Protein AF-A0A7S2XND7-F1 (afdb_monomer_lite)

Sequence (140 aa):
TRIFYTVNRCHSGHITLRQIRRSDLLHAFQQVDEEEDINKVTRYFSYEHFYVLYCRFWELDHDRDYRITRDDLLKYGDLSLSHMIVDRIFDAAPRPFTQGSNPQNQNAMNTTDDSSTAGGDAAAINREYLSYEDFIFFML

Foldseek 3Di:
DLCCLQQVPVLQLDRDPVSVVVDCVVVLVVVCVVDPQQLVSPRPGRVVVVVVLVVQQCQLCVVPPQWHFLVSVCPPPNNPDDSVRSQCLQFPPRHSDDPDPPPPPDPDDDDDDDDDDDDPPPHRNRHRTDGSVSSVSVVD

Organism: NCBI:txid420275

pLDDT: mean 80.26, std 21.88, range [27.84, 96.12]

Radius of gyration: 19.4 Å; chains: 1; bounding box: 49×26×56 Å

Secondary structure (DSSP, 8-state):
-HHHHHH-TT--S---HHHHHTSSHHHHHHHHHH-S-GGG-TTTT-HHHHHHHHHHHHHH-SS-SS-B-HHHHHTTTTTTS-HHHHHHHHHH---S--------S----------------------S-B-HHHHHHHH-

Structure (mmCIF, N/CA/C/O backbone):
data_AF-A0A7S2XND7-F1
#
_entry.id   AF-A0A7S2XND7-F1
#
loop_
_atom_site.group_PDB
_atom_site.id
_atom_site.type_symbol
_atom_site.label_atom_id
_atom_site.label_alt_id
_atom_site.label_comp_id
_atom_site.label_asym_id
_atom_site.label_entity_id
_atom_site.label_seq_id
_atom_site.pdbx_PDB_ins_code
_atom_site.Cartn_x
_atom_site.Cartn_y
_atom_site.Cartn_z
_atom_site.occupancy
_atom_site.B_iso_or_equiv
_atom_site.auth_seq_id
_atom_site.auth_comp_id
_atom_site.auth_asym_id
_atom_site.auth_atom_id
_atom_site.pdbx_PDB_model_num
ATOM 1 N N . THR A 1 1 ? -3.882 3.296 1.767 1.00 80.06 1 THR A N 1
ATOM 2 C CA . THR A 1 1 ? -3.532 2.014 1.109 1.00 80.06 1 THR A CA 1
ATOM 3 C C . THR A 1 1 ? -3.613 0.805 2.045 1.00 80.06 1 THR A C 1
ATOM 5 O O . THR A 1 1 ? -4.464 -0.036 1.789 1.00 80.06 1 THR A O 1
ATOM 8 N N . ARG A 1 2 ? -2.867 0.720 3.166 1.00 91.88 2 ARG A N 1
ATOM 9 C CA . ARG A 1 2 ? -2.895 -0.440 4.107 1.00 91.88 2 ARG A CA 1
ATOM 10 C C . ARG A 1 2 ? -4.288 -0.828 4.627 1.00 91.88 2 ARG A C 1
ATOM 12 O O . ARG A 1 2 ? -4.613 -2.004 4.721 1.00 91.88 2 ARG A O 1
ATOM 19 N N . ILE A 1 3 ? -5.140 0.158 4.912 1.00 93.69 3 ILE A N 1
ATOM 20 C CA . ILE A 1 3 ? -6.530 -0.093 5.329 1.00 93.69 3 ILE A CA 1
ATOM 21 C C . ILE A 1 3 ? -7.307 -0.839 4.236 1.00 93.69 3 ILE A C 1
ATOM 23 O O . ILE A 1 3 ? -8.012 -1.798 4.530 1.00 93.69 3 ILE A O 1
ATOM 27 N N . PHE A 1 4 ? -7.171 -0.435 2.970 1.00 91.69 4 PHE A N 1
ATOM 28 C CA . PHE A 1 4 ? -7.851 -1.107 1.861 1.00 91.69 4 PHE A CA 1
ATOM 29 C C . PHE A 1 4 ? -7.320 -2.521 1.652 1.00 91.69 4 PHE A C 1
ATOM 31 O O . PHE A 1 4 ? -8.125 -3.420 1.430 1.00 91.69 4 PHE A O 1
ATOM 38 N N . TYR A 1 5 ? -6.010 -2.722 1.803 1.00 89.94 5 TYR A N 1
ATOM 39 C CA . TYR A 1 5 ? -5.393 -4.042 1.721 1.00 89.94 5 TYR A CA 1
ATOM 40 C C . TYR A 1 5 ? -6.029 -5.029 2.716 1.00 89.94 5 TYR A C 1
ATOM 42 O O . TYR A 1 5 ? -6.498 -6.098 2.333 1.00 89.94 5 TYR A O 1
ATOM 5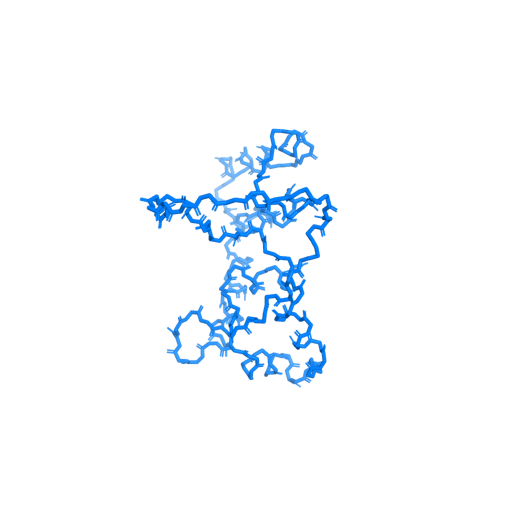0 N N . THR A 1 6 ? -6.151 -4.637 3.987 1.00 91.44 6 THR A N 1
ATOM 51 C CA . THR A 1 6 ? -6.696 -5.523 5.027 1.00 91.44 6 THR A CA 1
ATOM 52 C C . THR A 1 6 ? -8.226 -5.608 5.005 1.00 91.44 6 THR A C 1
ATOM 54 O O . THR A 1 6 ? -8.806 -6.681 5.188 1.00 91.44 6 THR A O 1
ATOM 57 N N . VAL A 1 7 ? -8.915 -4.479 4.808 1.00 92.50 7 VAL A N 1
ATOM 58 C CA . VAL A 1 7 ? -10.372 -4.369 5.012 1.00 92.50 7 VAL A CA 1
ATOM 59 C C . VAL A 1 7 ? -11.157 -4.648 3.726 1.00 92.50 7 VAL A C 1
ATOM 61 O O . VAL A 1 7 ? -12.198 -5.311 3.768 1.00 92.50 7 VAL A O 1
ATOM 64 N N . ASN A 1 8 ? -10.678 -4.193 2.564 1.00 89.81 8 ASN A N 1
ATOM 65 C CA . ASN A 1 8 ? -11.366 -4.364 1.283 1.00 89.81 8 ASN A CA 1
ATOM 66 C C . ASN A 1 8 ? -10.966 -5.673 0.582 1.00 89.81 8 ASN A C 1
ATOM 68 O O . ASN A 1 8 ? -10.479 -5.679 -0.540 1.00 89.81 8 ASN A O 1
ATOM 72 N N . ARG A 1 9 ? -11.250 -6.816 1.216 1.00 82.50 9 ARG A N 1
ATOM 73 C CA . ARG A 1 9 ? -10.866 -8.150 0.701 1.00 82.50 9 ARG A CA 1
ATOM 74 C C . ARG A 1 9 ? -11.435 -8.515 -0.676 1.00 82.50 9 ARG A C 1
ATOM 76 O O . ARG A 1 9 ? -10.953 -9.448 -1.308 1.00 82.50 9 ARG A O 1
ATOM 83 N N . CYS A 1 10 ? -12.489 -7.832 -1.121 1.00 82.31 10 CYS A N 1
ATOM 84 C CA . CYS A 1 10 ? -13.073 -8.039 -2.447 1.00 82.31 10 CYS A CA 1
ATOM 85 C C . CYS A 1 10 ? -12.430 -7.170 -3.535 1.00 82.31 10 CYS A C 1
ATOM 87 O O . CYS A 1 10 ? -12.888 -7.243 -4.668 1.00 82.31 10 CYS A O 1
ATOM 89 N N . HIS A 1 11 ? -11.419 -6.356 -3.201 1.00 80.38 11 HIS A N 1
ATOM 90 C CA . HIS A 1 11 ? -10.701 -5.479 -4.135 1.00 80.38 11 HIS A CA 1
ATOM 91 C C . HIS A 1 11 ? -11.640 -4.628 -5.004 1.00 80.38 11 HIS A C 1
ATOM 93 O O . HIS A 1 11 ? -11.361 -4.350 -6.163 1.00 80.38 11 HIS A O 1
ATOM 99 N N . SER A 1 12 ? -12.786 -4.235 -4.440 1.00 82.50 12 SER A N 1
ATOM 100 C CA . SER A 1 12 ? -13.815 -3.455 -5.131 1.00 82.50 12 SER A CA 1
ATOM 101 C C . SER A 1 12 ? -13.501 -1.964 -5.159 1.00 82.50 12 SER A C 1
ATOM 103 O O . SER A 1 12 ? -14.230 -1.202 -5.781 1.00 82.50 12 SER A O 1
ATOM 105 N N . GLY A 1 13 ? -12.507 -1.533 -4.382 1.00 84.75 13 GLY A N 1
ATOM 106 C CA . GLY A 1 13 ? -12.177 -0.126 -4.201 1.00 84.75 13 GLY A CA 1
ATOM 107 C C . GLY A 1 13 ? -13.149 0.687 -3.367 1.00 84.75 13 GLY A C 1
ATOM 108 O O . GLY A 1 13 ? -12.946 1.875 -3.128 1.00 84.75 13 GLY A O 1
ATOM 109 N N . HIS A 1 14 ? -14.167 0.026 -2.828 1.00 88.06 14 HIS A N 1
ATOM 110 C CA . HIS A 1 14 ? -15.137 0.629 -1.932 1.00 88.06 14 HIS A CA 1
ATOM 111 C C . HIS A 1 14 ? -15.268 -0.223 -0.677 1.00 88.06 14 HIS A C 1
ATOM 113 O O . HIS A 1 14 ? -15.691 -1.380 -0.734 1.00 88.06 14 HIS A O 1
ATOM 119 N N . ILE A 1 15 ? -14.916 0.354 0.472 1.00 91.00 15 ILE A N 1
ATOM 120 C CA . ILE A 1 15 ? -15.108 -0.294 1.767 1.00 91.00 15 ILE A CA 1
ATOM 121 C C . ILE A 1 15 ? -16.579 -0.165 2.168 1.00 91.00 15 ILE A C 1
ATOM 123 O O . ILE A 1 15 ? -17.096 0.926 2.395 1.00 91.00 15 ILE A O 1
ATOM 127 N N . THR A 1 16 ? -17.257 -1.303 2.275 1.00 92.88 16 THR A N 1
ATOM 128 C CA . THR A 1 16 ? -18.656 -1.368 2.714 1.00 92.88 16 THR A CA 1
ATOM 129 C C . THR A 1 16 ? -18.763 -1.389 4.238 1.00 92.88 16 THR A C 1
ATOM 131 O O . THR A 1 16 ? -17.871 -1.877 4.934 1.00 92.88 16 THR A O 1
ATOM 134 N N . LEU A 1 17 ? -19.915 -0.975 4.780 1.00 94.06 17 LEU A N 1
ATOM 135 C CA . LEU A 1 17 ? -20.188 -1.055 6.223 1.00 94.06 17 LEU A CA 1
ATOM 136 C C . LEU A 1 17 ? -19.994 -2.476 6.778 1.00 94.06 17 LEU A C 1
ATOM 138 O O . LEU A 1 17 ? -19.497 -2.657 7.887 1.00 94.06 17 LEU A O 1
ATOM 142 N N . ARG A 1 18 ? -20.355 -3.506 5.999 1.00 93.81 18 ARG A N 1
ATOM 143 C CA . ARG A 1 18 ? -20.153 -4.908 6.390 1.00 93.81 18 ARG A CA 1
ATOM 144 C C . ARG A 1 18 ? -18.670 -5.242 6.563 1.00 93.81 18 ARG A C 1
ATOM 146 O O . ARG A 1 18 ? -18.345 -5.999 7.469 1.00 93.81 18 ARG A O 1
ATOM 153 N N . GLN A 1 19 ? -17.793 -4.708 5.714 1.00 94.12 19 GLN A N 1
ATOM 154 C CA . GLN A 1 19 ? -16.348 -4.921 5.826 1.00 94.12 19 GLN A CA 1
ATOM 155 C C . GLN A 1 19 ? -15.773 -4.207 7.049 1.00 94.12 19 GLN A C 1
ATOM 157 O O . GLN A 1 19 ? -15.030 -4.833 7.794 1.00 94.12 19 GLN A O 1
ATOM 162 N N . ILE A 1 20 ? -16.195 -2.965 7.316 1.00 94.81 20 ILE A N 1
ATOM 163 C CA . ILE A 1 20 ? -15.788 -2.218 8.521 1.00 94.81 20 ILE A CA 1
ATOM 164 C C . ILE A 1 20 ? -16.196 -2.971 9.789 1.00 94.81 20 ILE A C 1
ATOM 166 O O . ILE A 1 20 ? -15.386 -3.173 10.683 1.00 94.81 20 ILE A O 1
ATOM 170 N N . ARG A 1 21 ? -17.445 -3.446 9.862 1.00 94.50 21 ARG A N 1
ATOM 171 C CA . ARG A 1 21 ? -17.952 -4.174 11.039 1.00 94.50 21 ARG A CA 1
ATOM 172 C C . ARG A 1 21 ? -17.258 -5.515 11.288 1.00 94.50 21 ARG A C 1
ATOM 174 O O . ARG A 1 21 ? -17.395 -6.059 12.376 1.00 94.50 21 ARG A O 1
ATOM 181 N N . ARG A 1 22 ? -16.595 -6.083 10.278 1.00 93.06 22 ARG A N 1
ATOM 182 C CA . ARG A 1 22 ? -15.873 -7.362 10.374 1.00 93.06 22 ARG A CA 1
ATOM 183 C C . ARG A 1 22 ? -14.360 -7.179 10.488 1.00 93.06 22 ARG A C 1
ATOM 185 O O . ARG A 1 22 ? -13.664 -8.186 10.581 1.00 93.06 22 ARG A O 1
ATOM 192 N N . SER A 1 23 ? -13.864 -5.945 10.453 1.00 94.62 23 SER A N 1
ATOM 193 C CA . SER A 1 23 ? -12.453 -5.629 10.636 1.00 94.62 23 SER A CA 1
ATOM 194 C C . SER A 1 23 ? -12.200 -5.005 12.005 1.00 94.62 23 SER A C 1
ATOM 196 O O . SER A 1 23 ? -13.114 -4.667 12.754 1.00 94.62 23 SER A O 1
ATOM 198 N N . ASP A 1 24 ? -10.927 -4.847 12.324 1.00 94.56 24 ASP A N 1
ATOM 199 C CA . ASP A 1 24 ? -10.420 -4.171 13.513 1.00 94.56 24 ASP A CA 1
ATOM 200 C C . ASP A 1 24 ? -10.185 -2.665 13.282 1.00 94.56 24 ASP A C 1
ATOM 202 O O . ASP A 1 24 ? -9.534 -2.012 14.095 1.00 94.56 24 ASP A O 1
ATOM 206 N N . LEU A 1 25 ? -10.715 -2.096 12.190 1.00 95.06 25 LEU A N 1
ATOM 207 C CA . LEU A 1 25 ? -10.446 -0.711 11.791 1.00 95.06 25 LEU A CA 1
ATOM 208 C C . LEU A 1 25 ? -10.889 0.302 12.855 1.00 95.06 25 LEU A C 1
ATOM 210 O O . LEU A 1 25 ? -10.128 1.203 13.189 1.00 95.06 25 LEU A O 1
ATOM 214 N N . LEU A 1 26 ? -12.088 0.132 13.423 1.00 94.88 26 LEU A N 1
ATOM 215 C CA . LEU A 1 26 ? -12.595 1.036 14.464 1.00 94.88 26 LEU A CA 1
ATOM 216 C C . LEU A 1 26 ? -11.774 0.946 15.755 1.00 94.88 26 LEU A C 1
ATOM 218 O O . LEU A 1 26 ? -11.491 1.966 16.371 1.00 94.88 26 LEU A O 1
ATOM 222 N N . HIS A 1 27 ? -11.340 -0.260 16.129 1.00 94.75 27 HIS A N 1
ATOM 223 C CA . HIS A 1 27 ? -10.446 -0.444 17.272 1.00 94.75 27 HIS A CA 1
ATOM 224 C C . HIS A 1 27 ? -9.087 0.213 17.018 1.00 94.75 27 HIS A C 1
ATOM 226 O O . HIS A 1 27 ? -8.493 0.785 17.923 1.00 94.75 27 HIS A O 1
ATOM 232 N N . ALA A 1 28 ? -8.566 0.120 15.793 1.00 95.00 28 ALA A N 1
ATOM 233 C CA . ALA A 1 28 ? -7.310 0.764 15.450 1.00 95.00 28 ALA A CA 1
ATOM 234 C C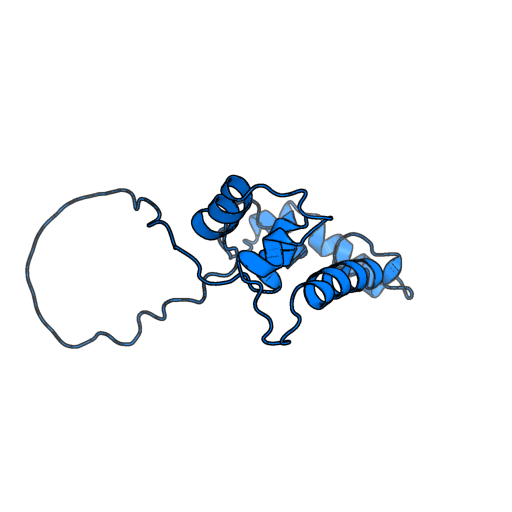 . ALA A 1 28 ? -7.413 2.296 15.480 1.00 95.00 28 ALA A C 1
ATOM 236 O O . ALA A 1 28 ? -6.438 2.927 15.863 1.00 95.00 28 ALA A O 1
ATOM 237 N N . PHE A 1 29 ? -8.564 2.884 15.122 1.00 95.31 29 PHE A N 1
ATOM 238 C CA . PHE A 1 29 ? -8.802 4.321 15.315 1.00 95.31 29 PHE A CA 1
ATOM 239 C C . PHE A 1 29 ? -8.794 4.696 16.794 1.00 95.31 29 PHE A C 1
ATOM 241 O O . PHE A 1 29 ? -8.044 5.579 17.178 1.00 95.31 29 PHE A O 1
ATOM 248 N N . GLN A 1 30 ? -9.537 3.973 17.634 1.00 95.44 30 GLN A N 1
ATOM 249 C CA . GLN A 1 30 ? -9.544 4.257 19.069 1.00 95.44 30 GLN A CA 1
ATOM 250 C C . GLN A 1 30 ? -8.137 4.159 19.681 1.00 95.44 30 GLN A C 1
ATOM 252 O O . GLN A 1 30 ? -7.723 5.027 20.437 1.00 95.44 30 GLN A O 1
ATOM 257 N N . GLN A 1 31 ? -7.375 3.131 19.307 1.00 95.38 31 GLN A N 1
ATOM 258 C CA . GLN A 1 31 ? -6.006 2.964 19.787 1.00 95.38 31 GLN A CA 1
ATOM 259 C C . GLN A 1 31 ? -5.084 4.111 19.341 1.00 95.38 31 GLN A C 1
ATOM 261 O O . GLN A 1 31 ? -4.183 4.482 20.084 1.00 95.38 31 GLN A O 1
ATOM 266 N N . VAL A 1 32 ? -5.288 4.658 18.137 1.00 95.31 32 VAL A N 1
ATOM 267 C CA . VAL A 1 32 ? -4.490 5.785 17.630 1.00 95.31 32 VAL A CA 1
ATOM 268 C C . VAL A 1 32 ? -4.786 7.087 18.367 1.00 95.31 32 VAL A C 1
ATOM 270 O O . VAL A 1 32 ? -3.892 7.913 18.496 1.00 95.31 32 VAL A O 1
ATOM 273 N N . ASP A 1 33 ? -6.019 7.255 18.843 1.00 95.38 33 ASP A N 1
ATOM 274 C CA . ASP A 1 33 ? -6.417 8.431 19.616 1.00 95.38 33 ASP A CA 1
ATOM 275 C C . ASP A 1 33 ? -5.863 8.383 21.052 1.00 95.38 33 ASP A C 1
ATOM 277 O O . ASP A 1 33 ? -5.629 9.427 21.659 1.00 95.38 33 ASP A O 1
ATOM 281 N N . GLU A 1 34 ? -5.665 7.182 21.606 1.00 95.75 34 GLU A N 1
ATOM 282 C CA . GLU A 1 34 ? -5.182 6.974 22.979 1.00 95.75 34 GLU A CA 1
ATOM 283 C C . GLU A 1 34 ? -3.646 6.932 23.092 1.00 95.75 34 GLU A C 1
ATOM 285 O O . GLU A 1 34 ? -3.094 7.339 24.114 1.00 95.75 34 GLU A O 1
ATOM 290 N N . GLU A 1 35 ? -2.942 6.419 22.081 1.00 95.56 35 GLU A N 1
ATOM 291 C CA . GLU A 1 35 ? -1.492 6.210 22.136 1.00 95.56 35 GLU A CA 1
ATOM 292 C C . GLU A 1 35 ? -0.709 7.417 21.592 1.00 95.56 35 GLU A C 1
ATOM 294 O O . GLU A 1 35 ? -0.833 7.782 20.426 1.00 95.56 35 GLU A O 1
ATOM 299 N N . GLU A 1 36 ? 0.174 7.993 22.415 1.00 94.56 36 GLU A N 1
ATOM 300 C CA . GLU A 1 36 ? 1.014 9.134 22.013 1.00 94.56 36 GLU A CA 1
ATOM 301 C C . GLU A 1 36 ? 2.095 8.752 20.985 1.00 94.56 36 GLU A C 1
ATOM 303 O O . GLU A 1 36 ? 2.455 9.553 20.121 1.00 94.56 36 GLU A O 1
ATOM 308 N N . ASP A 1 37 ? 2.619 7.523 21.063 1.00 94.50 37 ASP A N 1
ATOM 309 C CA . ASP A 1 37 ? 3.592 7.002 20.102 1.00 94.50 37 ASP A CA 1
ATOM 310 C C . ASP A 1 37 ? 2.896 6.230 18.976 1.00 94.50 37 ASP A C 1
ATOM 312 O O . ASP A 1 37 ? 2.590 5.037 19.083 1.00 94.50 37 ASP A O 1
ATOM 316 N N . ILE A 1 38 ? 2.717 6.915 17.845 1.00 93.00 38 ILE A N 1
ATOM 317 C CA . ILE A 1 38 ? 2.073 6.380 16.642 1.00 93.00 38 ILE A CA 1
ATOM 318 C C . ILE A 1 38 ? 2.697 5.066 16.143 1.00 93.00 38 ILE A C 1
ATOM 320 O O . ILE A 1 38 ? 2.016 4.247 15.519 1.00 93.00 38 ILE A O 1
ATOM 324 N N . ASN A 1 39 ? 3.982 4.821 16.427 1.00 92.81 39 ASN A N 1
ATOM 325 C CA . ASN A 1 39 ? 4.683 3.629 15.956 1.00 92.81 39 ASN A CA 1
ATOM 326 C C . ASN A 1 39 ? 4.261 2.357 16.691 1.00 92.81 39 ASN A C 1
ATOM 328 O O . ASN A 1 39 ? 4.335 1.271 16.111 1.00 92.81 39 ASN A O 1
ATOM 332 N N . LYS A 1 40 ? 3.713 2.475 17.905 1.00 91.31 40 LYS A N 1
ATOM 333 C CA . LYS A 1 40 ? 3.133 1.333 18.626 1.00 91.31 40 LYS A CA 1
ATOM 334 C C . LYS A 1 40 ? 1.828 0.842 17.999 1.00 91.31 40 LYS A C 1
ATOM 336 O O . LYS A 1 40 ? 1.452 -0.318 18.183 1.00 91.31 40 LYS A O 1
ATOM 341 N N . VAL A 1 41 ? 1.155 1.669 17.193 1.00 92.19 41 VAL A N 1
ATOM 342 C CA . VAL A 1 41 ? -0.054 1.283 16.450 1.00 92.19 41 VAL A CA 1
ATOM 343 C C . VAL A 1 41 ? 0.326 0.673 15.092 1.00 92.19 41 VAL A C 1
ATOM 345 O O . VAL A 1 41 ? 0.170 1.253 14.014 1.00 92.19 41 VAL A O 1
ATOM 348 N N . THR A 1 42 ? 0.828 -0.561 15.129 1.00 91.69 42 THR A N 1
ATOM 349 C CA . THR A 1 42 ? 1.479 -1.236 13.986 1.00 91.69 42 THR A CA 1
ATOM 350 C C . THR A 1 42 ? 0.558 -1.577 12.805 1.00 91.69 42 THR A C 1
ATOM 352 O O . THR A 1 42 ? 1.026 -1.677 11.661 1.00 91.69 42 THR A O 1
ATOM 355 N N . ARG A 1 43 ? -0.754 -1.722 13.040 1.00 88.88 43 ARG A N 1
ATOM 356 C CA . ARG A 1 43 ? -1.733 -2.204 12.043 1.00 88.88 43 ARG A CA 1
ATOM 357 C C . ARG A 1 43 ? -1.830 -1.332 10.798 1.00 88.88 43 ARG A C 1
ATOM 359 O O . ARG A 1 43 ? -1.619 -1.818 9.694 1.00 88.88 43 ARG A O 1
ATOM 366 N N . TYR A 1 44 ? -2.149 -0.055 10.971 1.00 94.06 44 TYR A N 1
ATOM 367 C CA . TYR A 1 44 ? -2.425 0.850 9.851 1.00 94.06 44 TYR A CA 1
ATOM 368 C C . TYR A 1 44 ? -1.566 2.109 9.897 1.00 94.06 44 TYR A C 1
ATOM 370 O O . TYR A 1 44 ? -1.168 2.587 8.837 1.00 94.06 44 TYR A O 1
ATOM 378 N N . PHE A 1 45 ? -1.258 2.605 11.100 1.00 95.25 45 PHE A N 1
ATOM 379 C CA . PHE A 1 45 ? -0.806 3.982 11.300 1.00 95.25 45 PHE A CA 1
ATOM 380 C C . PHE A 1 45 ? 0.676 4.138 11.631 1.00 95.25 45 PHE A C 1
ATOM 382 O O . PHE A 1 45 ? 1.178 5.246 11.494 1.00 95.25 45 PHE A O 1
ATOM 389 N N . SER A 1 46 ? 1.377 3.060 12.007 1.00 95.88 46 SER A N 1
ATOM 390 C CA . SER A 1 46 ? 2.818 3.113 12.287 1.00 95.88 46 SER A CA 1
ATOM 391 C C . SER A 1 46 ? 3.583 3.846 11.182 1.00 95.88 46 SER A C 1
ATOM 393 O O . SER A 1 46 ? 3.555 3.454 10.007 1.00 95.88 46 SER A O 1
ATOM 395 N N . TYR A 1 47 ? 4.258 4.921 11.588 1.00 95.44 47 TYR A N 1
ATOM 396 C CA . TYR A 1 47 ? 5.037 5.764 10.696 1.00 95.44 47 TYR A CA 1
ATOM 397 C C . TYR A 1 47 ? 6.310 5.048 10.245 1.00 95.44 47 TYR A C 1
ATOM 399 O O . TYR A 1 47 ? 6.698 5.175 9.089 1.00 95.44 47 TYR A O 1
ATOM 407 N N . GLU A 1 48 ? 6.906 4.216 11.101 1.00 96.00 48 GLU A N 1
ATOM 408 C CA . GLU A 1 48 ? 8.019 3.340 10.719 1.00 96.00 48 GLU A CA 1
ATOM 409 C C . GLU A 1 48 ? 7.650 2.414 9.553 1.00 96.00 48 GLU A C 1
ATOM 411 O O . GLU A 1 48 ? 8.394 2.321 8.577 1.00 96.00 48 GLU A O 1
ATOM 416 N N . HIS A 1 49 ? 6.467 1.789 9.589 1.00 95.12 49 HIS A N 1
ATOM 417 C CA . HIS A 1 49 ? 5.996 0.965 8.472 1.00 95.12 49 HIS A CA 1
ATOM 418 C C . HIS A 1 49 ? 5.800 1.776 7.188 1.00 95.12 49 HIS A C 1
ATOM 420 O O . HIS A 1 49 ? 6.140 1.305 6.102 1.00 95.12 49 HIS A O 1
ATOM 426 N N . PHE A 1 50 ? 5.261 2.992 7.296 1.00 95.00 50 PHE A N 1
ATOM 427 C CA . PHE A 1 50 ? 5.162 3.897 6.152 1.00 95.00 50 PHE A CA 1
ATOM 428 C C . PHE A 1 50 ? 6.546 4.253 5.595 1.00 95.00 50 PHE A C 1
ATOM 430 O O . PHE A 1 50 ? 6.748 4.186 4.385 1.00 95.00 50 PHE A O 1
ATOM 437 N N . TYR A 1 51 ? 7.499 4.584 6.466 1.00 96.12 51 TYR A N 1
ATOM 438 C CA . TYR A 1 51 ? 8.826 5.037 6.071 1.00 96.12 51 TYR A CA 1
ATOM 439 C C . TYR A 1 51 ? 9.603 3.944 5.339 1.00 96.12 51 TYR A C 1
ATOM 441 O O . TYR A 1 51 ? 10.175 4.208 4.288 1.00 96.12 51 TYR A O 1
ATOM 449 N N . VAL A 1 52 ? 9.550 2.698 5.822 1.00 95.31 52 VAL A N 1
ATOM 450 C CA . VAL A 1 52 ? 10.192 1.564 5.138 1.00 95.31 52 VAL A CA 1
ATOM 451 C C . VAL A 1 52 ? 9.629 1.379 3.727 1.00 95.31 52 VAL A C 1
ATOM 453 O O . VAL A 1 52 ? 10.401 1.251 2.779 1.00 95.31 52 VAL A O 1
ATOM 456 N N . LEU A 1 53 ? 8.302 1.406 3.560 1.00 94.88 53 LEU A N 1
ATOM 457 C CA . LEU A 1 53 ? 7.670 1.285 2.239 1.00 94.88 53 LEU A CA 1
ATOM 458 C C . LEU A 1 53 ? 8.049 2.449 1.316 1.00 94.88 53 LEU A C 1
ATOM 460 O O . LEU A 1 53 ? 8.368 2.229 0.148 1.00 94.88 53 LEU A O 1
ATOM 464 N N . TYR A 1 54 ? 8.048 3.675 1.841 1.00 95.38 54 TYR A N 1
ATOM 465 C CA . TYR A 1 54 ? 8.414 4.862 1.079 1.00 95.38 54 TYR A CA 1
ATOM 466 C C . TYR A 1 54 ? 9.880 4.837 0.641 1.00 95.38 54 TYR A C 1
ATOM 468 O O . TYR A 1 54 ? 10.159 5.092 -0.525 1.00 95.38 54 TYR A O 1
ATOM 476 N N . CYS A 1 55 ? 10.808 4.475 1.530 1.00 96.06 55 CYS A N 1
ATOM 477 C CA . CYS A 1 55 ? 12.219 4.329 1.178 1.00 96.06 55 CYS A CA 1
ATOM 478 C C . CYS A 1 55 ? 12.407 3.324 0.045 1.00 96.06 55 CYS A C 1
ATOM 480 O O . CYS A 1 55 ? 13.118 3.625 -0.905 1.00 96.06 55 CYS A O 1
ATOM 482 N N . ARG A 1 56 ? 11.721 2.175 0.089 1.00 95.00 56 ARG A N 1
ATOM 483 C CA . ARG A 1 56 ? 11.804 1.184 -0.995 1.00 95.00 56 ARG A CA 1
ATOM 484 C C . ARG A 1 56 ? 11.247 1.693 -2.314 1.00 95.00 56 ARG A C 1
ATOM 486 O O . ARG A 1 56 ? 11.833 1.418 -3.351 1.00 95.00 56 ARG A O 1
ATOM 493 N N . PHE A 1 57 ? 10.147 2.437 -2.285 1.00 95.19 57 PHE A N 1
ATOM 494 C CA . PHE A 1 57 ? 9.622 3.065 -3.494 1.00 95.19 57 PHE A CA 1
ATOM 495 C C . PHE A 1 57 ? 10.614 4.091 -4.058 1.00 95.19 57 PHE A C 1
ATOM 497 O O . PHE A 1 57 ? 10.947 4.054 -5.237 1.00 95.19 57 PHE A O 1
ATOM 504 N N . TRP A 1 58 ? 11.127 4.964 -3.191 1.00 95.25 58 TRP A N 1
ATOM 505 C CA . TRP A 1 58 ? 12.061 6.030 -3.544 1.00 95.25 58 TRP A CA 1
ATOM 506 C C . TRP A 1 58 ? 13.405 5.500 -4.060 1.00 95.25 58 TRP A C 1
ATOM 508 O O . TRP A 1 58 ? 14.014 6.107 -4.931 1.00 95.25 58 TRP A O 1
ATOM 518 N N . GLU A 1 59 ? 13.869 4.360 -3.546 1.00 95.00 59 GLU A N 1
ATOM 519 C CA . GLU A 1 59 ? 15.062 3.666 -4.046 1.00 95.00 59 GLU A CA 1
ATOM 520 C C . GLU A 1 59 ? 14.890 3.156 -5.485 1.00 95.00 59 GLU A C 1
ATOM 522 O O . GLU A 1 59 ? 15.880 3.029 -6.201 1.00 95.00 59 GLU A O 1
ATOM 527 N N . LEU A 1 60 ? 13.662 2.850 -5.914 1.00 94.81 60 LEU A N 1
ATOM 528 C CA . LEU A 1 60 ? 13.378 2.368 -7.268 1.00 94.81 60 LEU A CA 1
ATOM 529 C C . LEU A 1 60 ? 13.118 3.528 -8.243 1.00 94.81 60 LEU A C 1
ATOM 531 O O . LEU A 1 60 ? 13.671 3.521 -9.342 1.00 94.81 60 LEU A O 1
ATOM 535 N N . ASP A 1 61 ? 12.348 4.533 -7.825 1.00 95.69 61 ASP A N 1
ATOM 536 C CA . ASP A 1 61 ? 11.978 5.726 -8.604 1.00 95.69 61 ASP A CA 1
ATOM 537 C C . ASP A 1 61 ? 13.114 6.777 -8.627 1.00 95.69 61 ASP A C 1
ATOM 539 O O . ASP A 1 61 ? 13.157 7.726 -7.837 1.00 95.69 61 ASP A O 1
ATOM 543 N N . HIS A 1 62 ? 14.087 6.582 -9.523 1.00 92.62 62 HIS A N 1
ATOM 544 C CA . HIS A 1 62 ? 15.290 7.421 -9.604 1.00 92.62 62 HIS A CA 1
ATOM 545 C C . HIS A 1 62 ? 15.027 8.811 -10.199 1.00 92.62 62 HIS A C 1
ATOM 547 O O . HIS A 1 62 ? 15.682 9.784 -9.809 1.00 92.62 62 HIS A O 1
ATOM 553 N N . ASP A 1 63 ? 14.112 8.906 -11.161 1.00 95.56 63 ASP A N 1
ATOM 554 C CA . ASP A 1 63 ? 13.720 10.140 -11.842 1.00 95.56 63 ASP A CA 1
ATOM 555 C C . ASP A 1 63 ? 12.624 10.919 -11.099 1.00 95.56 63 ASP A C 1
ATOM 557 O O . ASP A 1 63 ? 12.408 12.097 -11.398 1.00 95.56 63 ASP A O 1
ATOM 561 N N . ARG A 1 64 ? 12.067 10.334 -10.030 1.00 94.19 64 ARG A N 1
ATOM 562 C CA . ARG A 1 64 ? 11.164 10.968 -9.057 1.00 94.19 64 ARG A CA 1
ATOM 563 C C . ARG A 1 64 ? 9.858 11.430 -9.684 1.00 94.19 64 ARG A C 1
ATOM 565 O O . ARG A 1 64 ? 9.330 12.489 -9.323 1.00 94.19 64 ARG A O 1
ATOM 572 N N . ASP A 1 65 ? 9.346 10.653 -10.626 1.00 95.31 65 ASP A N 1
ATOM 573 C CA . ASP A 1 65 ? 8.087 10.934 -11.308 1.00 95.31 65 ASP A CA 1
ATOM 574 C C . ASP A 1 65 ? 6.873 10.291 -10.600 1.00 95.31 65 ASP A C 1
ATOM 576 O O . ASP A 1 65 ? 5.726 10.481 -11.024 1.00 95.31 65 ASP A O 1
ATOM 580 N N . TYR A 1 66 ? 7.115 9.605 -9.472 1.00 93.44 66 TYR A N 1
ATOM 581 C CA . TYR A 1 66 ? 6.152 8.822 -8.697 1.00 93.44 66 TYR A CA 1
ATOM 582 C C . TYR A 1 66 ? 5.576 7.624 -9.463 1.00 93.44 66 TYR A C 1
ATOM 584 O O . TYR A 1 66 ? 4.448 7.183 -9.188 1.00 93.44 66 TYR A O 1
ATOM 592 N N . ARG A 1 67 ? 6.340 7.072 -10.409 1.00 94.69 67 ARG A N 1
ATOM 593 C CA . ARG A 1 67 ? 5.958 5.929 -11.234 1.00 94.69 67 ARG A CA 1
ATOM 594 C C . ARG A 1 67 ? 7.089 4.912 -11.255 1.00 94.69 67 ARG A C 1
ATOM 596 O O . ARG A 1 67 ? 8.235 5.216 -11.527 1.00 94.69 67 ARG A O 1
ATOM 603 N N . ILE A 1 68 ? 6.745 3.655 -11.007 1.00 94.75 68 ILE A N 1
ATOM 604 C CA . ILE A 1 68 ? 7.690 2.546 -11.151 1.00 94.75 68 ILE A CA 1
ATOM 605 C C . ILE A 1 68 ? 7.425 1.862 -12.486 1.00 94.75 68 ILE A C 1
ATOM 607 O O . ILE A 1 68 ? 6.330 1.334 -12.714 1.00 94.75 68 ILE A O 1
ATOM 611 N N . THR A 1 69 ? 8.426 1.852 -13.364 1.00 94.88 69 THR A N 1
ATOM 612 C CA . THR A 1 69 ? 8.375 1.101 -14.622 1.00 94.88 69 THR A CA 1
ATOM 613 C C . THR A 1 69 ? 8.718 -0.376 -14.402 1.00 94.88 69 THR A C 1
ATOM 615 O O . THR A 1 69 ? 9.160 -0.786 -13.323 1.00 94.88 69 THR A O 1
ATOM 618 N N . ARG A 1 70 ? 8.516 -1.215 -15.429 1.00 94.25 70 ARG A N 1
ATOM 619 C CA . ARG A 1 70 ? 8.928 -2.632 -15.381 1.00 94.25 70 ARG A CA 1
ATOM 620 C C . ARG A 1 70 ? 10.428 -2.767 -15.104 1.00 94.25 70 ARG A C 1
ATOM 622 O O . ARG A 1 70 ? 10.823 -3.618 -14.311 1.00 94.25 70 ARG A O 1
ATOM 629 N N . ASP A 1 71 ? 11.236 -1.904 -15.715 1.00 93.69 71 ASP A N 1
ATOM 630 C CA . ASP A 1 71 ? 12.693 -1.914 -15.575 1.00 93.69 71 ASP A CA 1
ATOM 631 C C . ASP A 1 71 ? 13.143 -1.489 -14.178 1.00 93.69 71 ASP A C 1
ATOM 633 O O . ASP A 1 71 ? 14.126 -2.019 -13.657 1.00 93.69 71 ASP A O 1
ATOM 637 N N . ASP A 1 72 ? 12.412 -0.578 -13.537 1.00 95.12 72 ASP A N 1
ATOM 638 C CA . ASP A 1 72 ? 12.690 -0.207 -12.151 1.00 95.12 72 ASP A CA 1
ATOM 639 C C . ASP A 1 72 ? 12.321 -1.338 -11.202 1.00 95.12 72 ASP A C 1
ATOM 641 O O . ASP A 1 72 ? 13.142 -1.726 -10.373 1.00 95.12 72 ASP A O 1
ATOM 645 N N . LEU A 1 73 ? 11.147 -1.955 -11.377 1.00 94.12 73 LEU A N 1
ATOM 646 C CA . LEU A 1 73 ? 10.730 -3.069 -10.526 1.00 94.12 73 LEU A CA 1
ATOM 64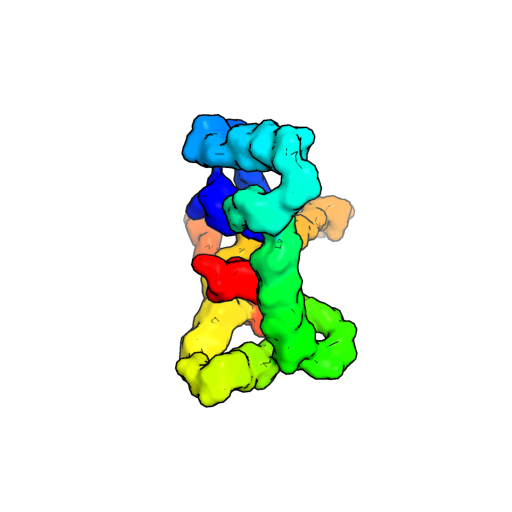7 C C . LEU A 1 73 ? 11.644 -4.295 -10.664 1.00 94.12 73 LEU A C 1
ATOM 649 O O . LEU A 1 73 ? 11.842 -5.009 -9.686 1.00 94.12 73 LEU A O 1
ATOM 653 N N . LEU A 1 74 ? 12.238 -4.540 -11.836 1.00 94.19 74 LEU A N 1
ATOM 654 C CA . LEU A 1 74 ? 13.210 -5.625 -12.010 1.00 94.19 74 LEU A CA 1
ATOM 655 C C . LEU A 1 74 ? 14.420 -5.473 -11.084 1.00 94.19 74 LEU A C 1
ATOM 657 O O . LEU A 1 74 ? 14.915 -6.470 -10.574 1.00 94.19 74 LEU A O 1
ATOM 661 N N . LYS A 1 75 ? 14.868 -4.245 -10.803 1.00 92.12 75 LYS A N 1
ATOM 662 C CA . LYS A 1 75 ? 16.013 -3.985 -9.910 1.00 92.12 75 LYS A CA 1
ATOM 663 C C . LYS A 1 75 ? 15.701 -4.304 -8.442 1.00 92.12 75 LYS A C 1
ATOM 665 O O . LYS A 1 75 ? 16.615 -4.342 -7.620 1.00 92.12 75 LYS A O 1
ATOM 670 N N . TYR A 1 76 ? 14.435 -4.538 -8.096 1.00 92.00 76 TYR A N 1
ATOM 671 C CA . TYR A 1 76 ? 14.019 -4.841 -6.734 1.00 92.00 76 TYR A CA 1
ATOM 672 C C . TYR A 1 76 ? 14.654 -6.138 -6.203 1.00 92.00 76 TYR A C 1
ATOM 674 O O . TYR A 1 76 ? 14.589 -7.199 -6.831 1.00 92.00 76 TYR A O 1
ATOM 682 N N . GLY A 1 77 ? 15.240 -6.055 -5.003 1.00 85.12 77 GLY A N 1
ATOM 683 C CA . GLY A 1 77 ? 15.828 -7.199 -4.304 1.00 85.12 77 GLY A CA 1
ATOM 684 C C . GLY A 1 77 ? 16.901 -7.915 -5.125 1.00 85.12 77 GLY A C 1
ATOM 685 O O . GLY A 1 77 ? 16.812 -9.128 -5.283 1.00 85.12 77 GLY A O 1
ATOM 686 N N . ASP A 1 78 ? 17.851 -7.169 -5.695 1.00 88.00 78 ASP A N 1
ATOM 687 C CA . ASP A 1 78 ? 18.978 -7.695 -6.481 1.00 88.00 78 ASP A CA 1
ATOM 688 C C . ASP A 1 78 ? 18.553 -8.591 -7.661 1.00 88.00 78 ASP A C 1
ATOM 690 O O . ASP A 1 78 ? 19.118 -9.662 -7.880 1.00 88.00 78 ASP A O 1
ATOM 694 N N . LEU A 1 79 ? 17.541 -8.161 -8.429 1.00 86.31 79 LEU A N 1
ATOM 695 C CA . LEU A 1 79 ? 16.977 -8.924 -9.558 1.00 86.31 79 LEU A CA 1
ATOM 696 C C . LEU A 1 79 ? 16.351 -10.267 -9.137 1.00 86.31 79 LEU A C 1
ATOM 698 O O . LEU A 1 79 ? 16.296 -11.218 -9.917 1.00 86.31 79 LEU A O 1
ATOM 702 N N . SER A 1 80 ? 15.843 -10.355 -7.903 1.00 91.88 80 SER A N 1
ATOM 703 C CA . SER A 1 80 ? 15.142 -11.550 -7.405 1.00 91.88 80 SER A CA 1
ATOM 704 C C . SER A 1 80 ? 13.852 -11.876 -8.170 1.00 91.88 80 SER A C 1
ATOM 706 O O . SER A 1 80 ? 13.392 -13.021 -8.151 1.00 91.88 80 SER A O 1
ATOM 708 N N . LEU A 1 81 ? 13.257 -10.892 -8.853 1.00 92.31 81 LEU A N 1
ATOM 709 C CA . LEU A 1 81 ? 12.040 -11.065 -9.642 1.00 92.31 81 LEU A CA 1
ATOM 710 C C . LEU A 1 81 ? 12.363 -11.410 -11.099 1.00 92.31 81 LEU A C 1
ATOM 712 O O . LEU A 1 81 ? 13.108 -10.712 -11.778 1.00 92.31 81 LEU A O 1
ATOM 716 N N . SER A 1 82 ? 11.724 -12.462 -11.616 1.00 93.69 82 SER A N 1
ATOM 717 C CA . SER A 1 82 ? 11.778 -12.773 -13.051 1.00 93.69 82 SER A CA 1
ATOM 718 C C . SER A 1 82 ? 10.890 -11.830 -13.871 1.00 93.69 82 SER A C 1
ATOM 720 O O . SER A 1 82 ? 9.834 -11.405 -13.396 1.00 93.69 82 SER A O 1
ATOM 722 N N . HIS A 1 83 ? 11.245 -11.608 -15.141 1.00 92.06 83 HIS A N 1
ATOM 723 C CA . HIS A 1 83 ? 10.425 -10.848 -16.096 1.00 92.06 83 HIS A CA 1
ATOM 724 C C . HIS A 1 83 ? 8.962 -11.322 -16.133 1.00 92.06 83 HIS A C 1
ATOM 726 O O . HIS A 1 83 ? 8.052 -10.509 -16.074 1.00 92.06 83 HIS A O 1
ATOM 732 N N . MET A 1 84 ? 8.716 -12.638 -16.080 1.00 91.88 84 MET A N 1
ATOM 733 C CA . MET A 1 84 ? 7.354 -13.194 -16.082 1.00 91.88 84 MET A CA 1
ATOM 734 C C . MET A 1 84 ? 6.530 -12.857 -14.832 1.00 91.88 84 MET A C 1
ATOM 736 O O . MET A 1 84 ? 5.301 -12.953 -14.853 1.00 91.88 84 MET A O 1
ATOM 740 N N . ILE A 1 85 ? 7.184 -12.577 -13.703 1.00 91.94 85 ILE A N 1
ATOM 741 C CA . ILE A 1 85 ? 6.502 -12.129 -12.483 1.00 91.94 85 ILE A CA 1
ATOM 742 C C . ILE A 1 85 ? 6.192 -10.641 -12.612 1.00 91.94 85 ILE A C 1
ATOM 744 O O . ILE A 1 85 ? 5.062 -10.246 -12.343 1.00 91.94 85 ILE A O 1
ATOM 748 N N . VAL A 1 86 ? 7.158 -9.846 -13.082 1.00 92.81 86 VAL A N 1
ATOM 749 C CA . VAL A 1 86 ? 6.972 -8.410 -13.325 1.00 92.81 86 VAL A CA 1
ATOM 750 C C . VAL A 1 86 ? 5.837 -8.174 -14.320 1.00 92.81 86 VAL A C 1
ATOM 752 O O . VAL A 1 86 ? 4.904 -7.448 -13.996 1.00 92.81 86 VAL A O 1
ATOM 755 N N . ASP A 1 87 ? 5.822 -8.865 -15.458 1.00 90.88 87 ASP A N 1
ATOM 756 C CA . ASP A 1 87 ? 4.742 -8.743 -16.444 1.00 90.88 87 ASP A CA 1
ATOM 757 C C . ASP A 1 87 ? 3.375 -9.059 -15.826 1.00 90.88 87 ASP A C 1
ATOM 759 O O . ASP A 1 87 ? 2.431 -8.282 -15.951 1.00 90.88 87 ASP A O 1
ATOM 763 N N . ARG A 1 88 ? 3.283 -10.135 -15.032 1.00 90.12 88 ARG A N 1
ATOM 764 C CA . ARG A 1 88 ? 2.039 -10.491 -14.332 1.00 90.12 88 ARG A CA 1
ATOM 765 C C . ARG A 1 88 ? 1.581 -9.436 -13.329 1.00 90.12 88 ARG A C 1
ATOM 767 O O . ARG A 1 88 ? 0.376 -9.226 -13.194 1.00 90.12 88 ARG A O 1
ATOM 774 N N . ILE A 1 89 ? 2.503 -8.782 -12.626 1.00 90.00 89 ILE A N 1
ATOM 775 C CA . ILE A 1 89 ? 2.165 -7.689 -11.704 1.00 90.00 89 ILE A CA 1
ATOM 776 C C . ILE A 1 89 ? 1.553 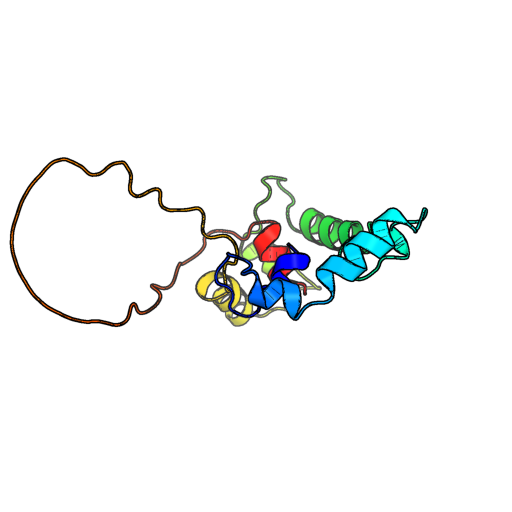-6.520 -12.486 1.00 90.00 89 ILE A C 1
ATOM 778 O O . ILE A 1 89 ? 0.536 -5.965 -12.070 1.00 90.00 89 ILE A O 1
ATOM 782 N N . PHE A 1 90 ? 2.120 -6.171 -13.640 1.00 90.06 90 PHE A N 1
ATOM 783 C CA . PHE A 1 90 ? 1.622 -5.062 -14.454 1.00 90.06 90 PHE A CA 1
ATOM 784 C C . PHE A 1 90 ? 0.301 -5.393 -15.159 1.00 90.06 90 PHE A C 1
ATOM 786 O O . PHE A 1 90 ? -0.557 -4.518 -15.268 1.00 90.06 90 PHE A O 1
ATOM 793 N N . ASP A 1 91 ? 0.099 -6.644 -15.566 1.00 86.38 91 ASP A N 1
ATOM 794 C CA . ASP A 1 91 ? -1.071 -7.040 -16.353 1.00 86.38 91 ASP A CA 1
ATOM 795 C C . ASP A 1 91 ? -2.291 -7.397 -15.488 1.00 86.38 91 ASP A C 1
ATOM 797 O O . ASP A 1 91 ? -3.431 -7.145 -15.884 1.00 86.38 91 ASP A O 1
ATOM 801 N N . ALA A 1 92 ? -2.075 -7.990 -14.307 1.00 73.62 92 ALA A N 1
ATOM 802 C CA . ALA A 1 92 ? -3.136 -8.663 -13.551 1.00 73.62 92 ALA A CA 1
ATOM 803 C C . ALA A 1 92 ? -3.272 -8.241 -12.077 1.00 73.62 92 ALA A C 1
ATOM 805 O O . ALA A 1 92 ? -4.180 -8.728 -11.399 1.00 73.62 92 ALA A O 1
ATOM 806 N N . ALA A 1 93 ? -2.424 -7.351 -11.543 1.00 70.62 93 ALA A N 1
ATOM 807 C CA . ALA A 1 93 ? -2.534 -6.971 -10.131 1.00 70.62 93 ALA A CA 1
ATOM 808 C C . ALA A 1 93 ? -3.866 -6.239 -9.838 1.00 70.62 93 ALA A C 1
ATOM 810 O O . ALA A 1 93 ? -4.206 -5.291 -10.554 1.00 70.62 93 ALA A O 1
ATOM 811 N N . PRO A 1 94 ? -4.625 -6.605 -8.789 1.00 63.06 94 PRO A N 1
ATOM 812 C CA . PRO A 1 94 ? -5.884 -5.936 -8.444 1.00 63.06 94 PRO A CA 1
ATOM 813 C C . PRO A 1 94 ? -5.690 -4.427 -8.203 1.00 63.06 94 PRO A C 1
ATOM 815 O O . PRO A 1 94 ? -4.764 -4.048 -7.492 1.00 63.06 94 PRO A O 1
ATOM 818 N N . ARG A 1 95 ? -6.566 -3.560 -8.749 1.00 67.50 95 ARG A N 1
ATOM 819 C CA . ARG A 1 95 ? -6.617 -2.133 -8.365 1.00 67.50 95 ARG A CA 1
ATOM 820 C C . ARG A 1 95 ? -7.732 -1.903 -7.348 1.00 67.50 95 ARG A C 1
ATOM 822 O O . ARG A 1 95 ? -8.900 -1.970 -7.721 1.00 67.50 95 ARG A O 1
ATOM 829 N N . PRO A 1 96 ? -7.407 -1.535 -6.106 1.00 58.59 96 PRO A N 1
ATOM 830 C CA . PRO A 1 96 ? -8.392 -0.991 -5.182 1.00 58.59 96 PRO A CA 1
ATOM 831 C C . PRO A 1 96 ? -8.795 0.432 -5.577 1.00 58.59 96 PRO A C 1
ATOM 833 O O . PRO A 1 96 ? -9.825 0.911 -5.145 1.00 58.59 96 PRO A O 1
ATOM 836 N N . PHE A 1 97 ? -8.013 1.139 -6.386 1.00 61.31 97 PHE A N 1
ATOM 837 C CA . PHE A 1 97 ? -8.335 2.506 -6.779 1.00 61.31 97 PHE A CA 1
ATOM 838 C C . PHE A 1 97 ? -8.448 2.546 -8.296 1.00 61.31 97 PHE A C 1
ATOM 840 O O . PHE A 1 97 ? -7.486 2.785 -9.023 1.00 61.31 97 PHE A O 1
ATOM 847 N N . THR A 1 98 ? -9.635 2.223 -8.807 1.00 60.62 98 THR A N 1
ATOM 848 C CA . THR A 1 98 ? -9.971 2.556 -10.189 1.00 60.62 98 THR A CA 1
ATOM 849 C C . THR A 1 98 ? -10.157 4.068 -10.216 1.00 60.62 98 THR A C 1
ATOM 851 O O . THR A 1 98 ? -11.080 4.581 -9.585 1.00 60.62 98 THR A O 1
ATOM 854 N N . GLN A 1 99 ? -9.271 4.804 -10.897 1.00 54.78 99 GLN A N 1
ATOM 855 C CA . GLN A 1 99 ? -9.593 6.185 -11.243 1.00 54.78 99 GLN A CA 1
ATOM 856 C C . GLN A 1 99 ? -10.871 6.111 -12.064 1.00 54.78 99 GLN A C 1
ATOM 858 O O . GLN A 1 99 ? -10.871 5.504 -13.134 1.00 54.78 99 GLN A O 1
ATOM 863 N N . GLY A 1 100 ? -11.976 6.596 -11.496 1.00 47.66 100 GLY A N 1
ATOM 864 C CA . GLY A 1 100 ? -13.274 6.498 -12.136 1.00 47.66 100 GLY A CA 1
ATOM 865 C C . GLY A 1 100 ? -13.150 7.027 -13.555 1.00 47.66 100 GLY A C 1
ATOM 866 O O . GLY A 1 100 ? -12.815 8.194 -13.755 1.00 47.66 100 GLY A O 1
ATOM 867 N N . SER A 1 101 ? -13.411 6.177 -14.545 1.00 40.94 101 SER A N 1
ATOM 868 C CA . SER A 1 101 ? -13.826 6.664 -15.847 1.00 40.94 101 SER A CA 1
ATOM 869 C C . SER A 1 101 ? -15.131 7.404 -15.592 1.00 40.94 101 SER A C 1
ATOM 871 O O . SER A 1 101 ? -16.188 6.798 -15.459 1.00 40.94 101 SER A O 1
ATOM 873 N N . ASN A 1 102 ? -15.042 8.718 -15.394 1.00 34.50 102 ASN A N 1
ATOM 874 C CA . ASN A 1 102 ? -16.206 9.557 -15.190 1.00 34.50 102 ASN A CA 1
ATOM 875 C C . ASN A 1 102 ? -17.101 9.396 -16.436 1.00 34.50 102 ASN A C 1
ATOM 877 O O . ASN A 1 102 ? -16.699 9.863 -17.504 1.00 34.50 102 ASN A O 1
ATOM 881 N N . PRO A 1 103 ? -18.285 8.753 -16.376 1.00 44.41 103 PRO A N 1
ATOM 882 C CA . PRO A 1 103 ? -19.105 8.525 -17.565 1.00 44.41 103 PRO A CA 1
ATOM 883 C C . PRO A 1 103 ? -19.909 9.777 -17.956 1.00 44.41 103 PRO A C 1
ATOM 885 O O . PRO A 1 103 ? -20.964 9.679 -18.572 1.00 44.41 103 PRO A O 1
ATOM 888 N N . GLN A 1 104 ? -19.454 10.976 -17.582 1.00 35.88 104 GLN A N 1
ATOM 889 C CA . GLN A 1 104 ? -20.215 12.217 -17.739 1.00 35.88 104 GLN A CA 1
ATOM 890 C C . GLN A 1 104 ? -19.865 13.044 -18.977 1.00 35.88 104 GLN A C 1
ATOM 892 O O . GLN A 1 104 ? -20.282 14.195 -19.061 1.00 35.88 104 GLN A O 1
ATOM 897 N N . ASN A 1 105 ? -19.176 12.487 -19.978 1.00 39.66 105 ASN A N 1
ATOM 898 C CA . ASN A 1 105 ? -19.021 13.215 -21.238 1.00 39.66 105 ASN A CA 1
ATOM 899 C C . ASN A 1 105 ? -19.076 12.344 -22.495 1.00 39.66 105 ASN A C 1
ATOM 901 O O . ASN A 1 105 ? -18.140 12.338 -23.285 1.00 39.66 105 ASN A O 1
ATOM 905 N N . GLN A 1 106 ? -20.187 11.630 -22.692 1.00 38.69 106 GLN A N 1
ATOM 906 C CA . GLN A 1 106 ? -20.642 11.222 -24.026 1.00 38.69 106 GLN A CA 1
ATOM 907 C C . GLN A 1 106 ? -22.170 11.297 -24.084 1.00 38.69 106 GLN A C 1
ATOM 909 O O . GLN A 1 106 ? -22.863 10.292 -24.003 1.00 38.69 106 GLN A O 1
ATOM 914 N N . ASN A 1 107 ? -22.703 12.512 -24.214 1.00 37.44 107 ASN A N 1
ATOM 915 C CA . ASN A 1 107 ? -24.067 12.716 -24.694 1.00 37.44 107 ASN A CA 1
ATOM 916 C C . ASN A 1 107 ? -24.019 13.520 -25.995 1.00 37.44 107 ASN A C 1
ATOM 918 O O . ASN A 1 107 ? -24.149 14.740 -25.988 1.00 37.44 107 ASN A O 1
ATOM 922 N N . ALA A 1 108 ? -23.839 12.803 -27.105 1.00 33.09 108 ALA A N 1
ATOM 923 C CA . ALA A 1 108 ? -24.355 13.185 -28.416 1.00 33.09 108 ALA A CA 1
ATOM 924 C C . ALA A 1 108 ? -24.468 11.937 -29.324 1.00 33.09 108 ALA A C 1
ATOM 926 O O . ALA A 1 108 ? -23.557 11.662 -30.090 1.00 33.09 108 ALA A O 1
ATOM 927 N N . MET A 1 109 ? -25.600 11.217 -29.196 1.00 37.91 109 MET A N 1
ATOM 928 C CA . MET A 1 109 ? -26.428 10.651 -30.294 1.00 37.91 109 MET A CA 1
ATOM 929 C C . MET A 1 109 ? -25.746 9.629 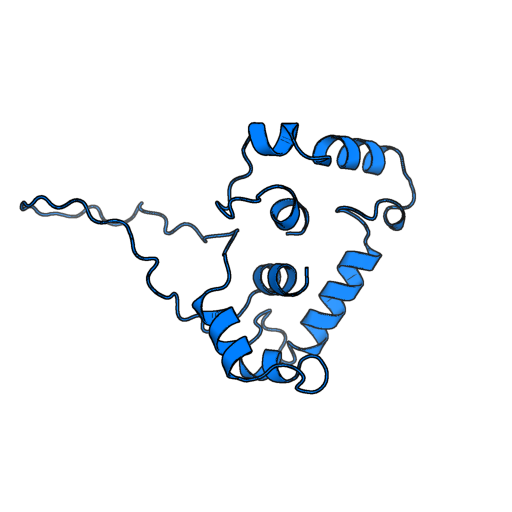-31.252 1.00 37.91 109 MET A C 1
ATOM 931 O O . MET A 1 109 ? -24.801 9.975 -31.940 1.00 37.91 109 MET A O 1
ATOM 935 N N . ASN A 1 110 ? -26.179 8.370 -31.443 1.00 35.44 110 ASN A N 1
ATOM 936 C CA . ASN A 1 110 ? -27.498 7.912 -31.908 1.00 35.44 110 ASN A CA 1
ATOM 937 C C . ASN A 1 110 ? -27.554 6.351 -32.000 1.00 35.44 110 ASN A C 1
ATOM 939 O O . ASN A 1 110 ? -26.626 5.746 -32.522 1.00 35.44 110 ASN A O 1
ATOM 943 N N . THR A 1 111 ? -28.656 5.760 -31.515 1.00 35.25 111 THR A N 1
ATOM 944 C CA . THR A 1 111 ? -29.424 4.543 -31.912 1.00 35.25 111 THR A CA 1
ATOM 945 C C . THR A 1 111 ? -28.783 3.403 -32.740 1.00 35.25 111 THR A C 1
ATOM 947 O O . THR A 1 111 ? -28.435 3.638 -33.890 1.00 35.25 111 THR A O 1
ATOM 950 N N . THR A 1 112 ? -28.776 2.160 -32.210 1.00 31.22 112 THR A N 1
ATOM 951 C CA . THR A 1 112 ? -29.604 0.980 -32.626 1.00 31.22 112 THR A CA 1
ATOM 952 C C . THR A 1 112 ? -29.161 -0.319 -31.918 1.00 31.22 112 THR A C 1
ATOM 954 O O . THR A 1 112 ? -27.968 -0.588 -31.848 1.00 31.22 112 THR A O 1
ATOM 957 N N . ASP A 1 113 ? -30.151 -1.070 -31.414 1.00 29.50 113 ASP A N 1
ATOM 958 C CA . ASP A 1 113 ? -30.268 -2.514 -31.104 1.00 29.50 113 ASP A CA 1
ATOM 959 C C . ASP A 1 113 ? -29.022 -3.432 -31.108 1.00 29.50 113 ASP A C 1
ATOM 961 O O . ASP A 1 113 ? -28.328 -3.542 -32.111 1.00 29.50 113 ASP A O 1
ATOM 965 N N . ASP A 1 114 ? -28.803 -4.201 -30.030 1.00 27.84 114 ASP A N 1
ATOM 966 C CA . ASP A 1 114 ? -29.172 -5.634 -29.926 1.00 27.84 114 ASP A CA 1
ATOM 967 C C . ASP A 1 114 ? -28.640 -6.247 -28.602 1.00 27.84 114 ASP A C 1
ATOM 969 O O . ASP A 1 114 ? -27.680 -5.795 -27.979 1.00 27.84 114 ASP A O 1
ATOM 973 N N . SER A 1 115 ? -29.342 -7.274 -28.151 1.00 36.84 115 SER A N 1
ATOM 974 C CA . SER A 1 115 ? -29.155 -8.102 -26.969 1.00 36.84 115 SER A CA 1
ATOM 975 C C . SER A 1 115 ? -27.872 -8.954 -26.961 1.00 36.84 115 SER A C 1
ATOM 977 O O . SER A 1 115 ? -27.636 -9.736 -27.872 1.00 36.84 115 SER A O 1
ATOM 979 N N . SER A 1 116 ? -27.103 -8.922 -25.861 1.00 28.00 116 SER A N 1
ATOM 980 C CA . SER A 1 116 ? -26.357 -10.096 -25.363 1.00 28.00 116 SER A CA 1
ATOM 981 C C . SER A 1 116 ? -25.765 -9.858 -23.971 1.00 28.00 116 SER A C 1
ATOM 983 O O . SER A 1 116 ? -24.989 -8.931 -23.747 1.00 28.00 116 SER A O 1
ATOM 985 N N . THR A 1 117 ? -26.114 -10.738 -23.037 1.00 41.53 117 THR A N 1
ATOM 986 C CA . THR A 1 117 ? -25.431 -10.955 -21.760 1.00 41.53 117 THR A CA 1
ATOM 987 C C . THR A 1 117 ? -24.008 -11.452 -22.023 1.00 41.53 117 THR A C 1
ATOM 989 O O . THR A 1 117 ? -23.844 -12.483 -22.668 1.00 41.53 117 THR A O 1
ATOM 992 N N . ALA A 1 118 ? -22.985 -10.778 -21.496 1.00 28.91 118 ALA A N 1
ATOM 993 C CA . ALA A 1 118 ? -21.627 -11.315 -21.458 1.00 28.91 118 ALA A CA 1
ATOM 994 C C . ALA A 1 118 ? -20.910 -10.806 -20.206 1.00 28.91 118 ALA A C 1
ATOM 996 O O . ALA A 1 118 ? -20.858 -9.603 -19.949 1.00 28.91 118 ALA A O 1
ATOM 997 N N . GLY A 1 119 ? -20.413 -11.748 -19.399 1.00 33.56 119 GLY A N 1
ATOM 998 C CA . GLY A 1 119 ? -19.526 -11.462 -18.281 1.00 33.56 119 GLY A CA 1
ATOM 999 C C . GLY A 1 119 ? -18.336 -10.656 -18.782 1.00 33.56 119 GLY A C 1
ATOM 1000 O O . GLY A 1 119 ? -17.718 -11.017 -19.779 1.00 33.56 119 GLY A O 1
ATOM 1001 N N . GLY A 1 120 ? -18.069 -9.536 -18.115 1.00 30.31 120 GLY A N 1
ATOM 1002 C CA . GLY A 1 120 ? -16.919 -8.703 -18.419 1.00 30.31 120 GLY A CA 1
ATOM 1003 C C . GLY A 1 120 ? -15.651 -9.454 -18.055 1.00 30.31 120 GLY A C 1
ATOM 1004 O O . GLY A 1 120 ? -15.213 -9.398 -16.906 1.00 30.31 120 GLY A O 1
ATOM 1005 N N . ASP A 1 121 ? -15.080 -10.158 -19.028 1.00 34.09 121 ASP A N 1
ATOM 1006 C CA . ASP A 1 121 ? -13.672 -10.514 -19.010 1.00 34.09 121 ASP A CA 1
ATOM 1007 C C . ASP A 1 121 ? -12.902 -9.218 -18.762 1.00 34.09 121 ASP A C 1
ATOM 1009 O O . ASP A 1 121 ? -13.011 -8.252 -19.523 1.00 34.09 121 ASP A O 1
ATOM 1013 N N . ALA A 1 122 ? -12.203 -9.164 -17.627 1.00 45.94 122 ALA A N 1
ATOM 1014 C CA . ALA A 1 122 ? -11.379 -8.032 -17.255 1.00 45.94 122 ALA A CA 1
ATOM 1015 C C . ALA A 1 122 ? -10.313 -7.869 -18.341 1.00 45.94 122 ALA A C 1
ATOM 1017 O O . ALA A 1 122 ? -9.319 -8.594 -18.349 1.00 45.94 122 ALA A O 1
ATOM 1018 N N . ALA A 1 123 ? -10.565 -6.964 -19.291 1.00 44.75 123 ALA A N 1
ATOM 1019 C CA . ALA A 1 123 ? -9.622 -6.603 -20.332 1.00 44.75 123 ALA A CA 1
ATOM 1020 C C . ALA A 1 123 ? -8.267 -6.378 -19.664 1.00 44.75 123 ALA A C 1
ATOM 1022 O O . ALA A 1 123 ? -8.180 -5.581 -18.727 1.00 44.75 123 ALA A O 1
ATOM 1023 N N . ALA A 1 124 ? -7.253 -7.135 -20.091 1.00 49.97 124 ALA A N 1
ATOM 1024 C CA . ALA A 1 124 ? -5.904 -7.036 -19.561 1.00 49.97 124 ALA A CA 1
ATOM 1025 C C . ALA A 1 124 ? -5.471 -5.570 -19.655 1.00 49.97 124 ALA A C 1
ATOM 1027 O O . ALA A 1 124 ? -5.215 -5.047 -20.741 1.00 49.97 124 ALA A O 1
ATOM 1028 N N . ILE A 1 125 ? -5.478 -4.878 -18.516 1.00 62.38 125 ILE A N 1
ATOM 1029 C CA . ILE A 1 125 ? -5.037 -3.494 -18.440 1.00 62.38 125 ILE A CA 1
ATOM 1030 C C . ILE A 1 125 ? -3.523 -3.591 -18.520 1.00 62.38 125 ILE A C 1
ATOM 1032 O O . ILE A 1 125 ? -2.876 -3.797 -17.500 1.00 62.38 125 ILE A O 1
ATOM 1036 N N . ASN A 1 126 ? -2.968 -3.502 -19.725 1.00 67.94 126 ASN A N 1
ATOM 1037 C CA . ASN A 1 126 ? -1.525 -3.474 -19.907 1.00 67.94 126 ASN A CA 1
ATOM 1038 C C . ASN A 1 126 ? -1.013 -2.146 -19.333 1.00 67.94 126 ASN A C 1
ATOM 1040 O O . ASN A 1 126 ? -1.199 -1.083 -19.928 1.00 67.94 126 ASN A O 1
ATOM 1044 N N . ARG A 1 127 ? -0.493 -2.182 -18.103 1.00 80.94 127 ARG A N 1
ATOM 1045 C CA . ARG A 1 127 ? -0.036 -0.980 -17.396 1.00 80.94 127 ARG A CA 1
ATOM 1046 C C . ARG A 1 127 ? 1.328 -0.574 -17.914 1.00 80.94 127 ARG A C 1
ATOM 1048 O O . ARG A 1 127 ? 2.199 -1.414 -18.116 1.00 80.94 127 ARG A O 1
ATOM 1055 N N . GLU A 1 128 ? 1.539 0.725 -18.051 1.00 87.25 128 GLU A N 1
ATOM 1056 C CA . GLU A 1 128 ? 2.868 1.269 -18.336 1.00 87.25 128 GLU A CA 1
ATOM 1057 C C . GLU A 1 128 ? 3.692 1.446 -17.051 1.00 87.25 128 GLU A C 1
ATOM 1059 O O . GLU A 1 128 ? 4.906 1.271 -17.077 1.00 87.25 128 GLU A O 1
ATOM 1064 N N . TYR A 1 129 ? 3.034 1.714 -15.915 1.00 91.38 129 TYR A N 1
ATOM 1065 C CA . TYR A 1 129 ? 3.680 1.984 -14.628 1.00 91.38 129 TYR A CA 1
ATOM 1066 C C . TYR A 1 129 ? 2.844 1.527 -13.420 1.00 91.38 129 TYR A C 1
ATOM 1068 O O . TYR A 1 129 ? 1.618 1.375 -13.507 1.00 91.38 129 TYR A O 1
ATOM 1076 N N . LEU A 1 130 ? 3.514 1.364 -12.277 1.00 91.25 130 LEU A N 1
ATOM 1077 C CA . LEU A 1 130 ? 2.912 1.207 -10.953 1.00 91.25 130 LEU A CA 1
ATOM 1078 C C . LEU A 1 130 ? 2.981 2.529 -10.187 1.00 91.25 130 LEU A C 1
ATOM 1080 O O . LEU A 1 130 ? 4.034 3.157 -10.102 1.00 91.25 130 LEU A O 1
ATOM 1084 N N . SER A 1 131 ? 1.857 2.947 -9.609 1.00 91.50 131 SER A N 1
ATOM 1085 C CA . SER A 1 131 ? 1.832 4.056 -8.651 1.00 91.50 131 SER A CA 1
ATOM 1086 C C . SER A 1 131 ? 2.344 3.613 -7.275 1.00 91.50 131 SER A C 1
ATOM 1088 O O . SER A 1 131 ? 2.434 2.417 -6.993 1.00 91.50 131 SER A O 1
ATOM 1090 N N . TYR A 1 132 ? 2.593 4.566 -6.370 1.00 91.19 132 TYR A N 1
ATOM 1091 C CA . TYR A 1 132 ? 2.898 4.256 -4.966 1.00 91.19 132 TYR A CA 1
ATOM 1092 C C . TYR A 1 132 ? 1.817 3.384 -4.308 1.00 91.19 132 TYR A C 1
ATOM 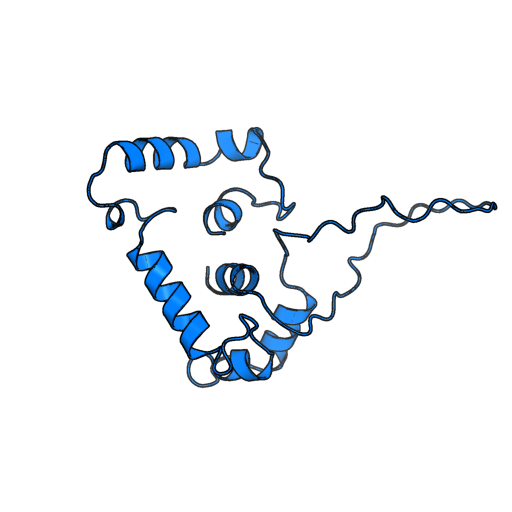1094 O O . TYR A 1 132 ? 2.118 2.498 -3.510 1.00 91.19 132 TYR A O 1
ATOM 1102 N N . GLU A 1 133 ? 0.547 3.588 -4.668 1.00 89.25 133 GLU A N 1
ATOM 1103 C CA . GLU A 1 133 ? -0.545 2.769 -4.146 1.00 89.25 133 GLU A CA 1
ATOM 1104 C C . GLU A 1 133 ? -0.469 1.330 -4.652 1.00 89.25 133 GLU A C 1
ATOM 1106 O O . GLU A 1 133 ? -0.591 0.408 -3.847 1.00 89.25 133 GLU A O 1
ATOM 1111 N N . ASP A 1 134 ? -0.214 1.137 -5.949 1.00 89.12 134 ASP A N 1
ATOM 1112 C CA . ASP A 1 134 ? -0.034 -0.194 -6.537 1.00 89.12 134 ASP A CA 1
ATOM 1113 C C . ASP A 1 134 ? 1.193 -0.899 -5.926 1.00 89.12 134 ASP A C 1
ATOM 1115 O O . ASP A 1 134 ? 1.127 -2.079 -5.581 1.00 89.12 134 ASP A O 1
ATOM 1119 N N . PHE A 1 135 ? 2.291 -0.164 -5.719 1.00 90.81 135 PHE A N 1
ATOM 1120 C CA . PHE A 1 135 ? 3.509 -0.679 -5.093 1.00 90.81 135 PHE A CA 1
ATOM 1121 C C . PHE A 1 135 ? 3.272 -1.147 -3.653 1.00 90.81 135 PHE A C 1
ATOM 1123 O O . PHE A 1 135 ? 3.736 -2.218 -3.267 1.00 90.81 135 PHE A O 1
ATOM 1130 N N . ILE A 1 136 ? 2.493 -0.402 -2.861 1.00 90.94 136 ILE A N 1
ATOM 1131 C CA . ILE A 1 136 ? 2.129 -0.836 -1.506 1.00 90.94 136 ILE A CA 1
ATOM 1132 C C . ILE A 1 136 ? 1.352 -2.158 -1.535 1.00 90.94 136 ILE A C 1
ATOM 1134 O O . ILE A 1 136 ? 1.571 -2.999 -0.671 1.00 90.94 136 ILE A O 1
ATOM 1138 N N . PHE A 1 137 ? 0.455 -2.353 -2.504 1.00 88.69 137 PHE A N 1
ATOM 1139 C CA . PHE A 1 137 ? -0.293 -3.608 -2.643 1.00 88.69 137 PHE A CA 1
ATOM 1140 C C . PHE A 1 137 ? 0.574 -4.778 -3.105 1.00 88.69 137 PHE A C 1
ATOM 1142 O O . PHE A 1 137 ? 0.276 -5.914 -2.762 1.00 88.69 137 PHE A O 1
ATOM 1149 N N . PHE A 1 138 ? 1.632 -4.509 -3.868 1.00 88.50 138 PHE A N 1
ATOM 1150 C CA . PHE A 1 138 ? 2.638 -5.511 -4.206 1.00 88.50 138 PHE A CA 1
ATOM 1151 C C . PHE A 1 138 ? 3.486 -5.918 -2.986 1.00 88.50 138 PHE A C 1
ATOM 1153 O O . PHE A 1 138 ? 3.825 -7.089 -2.842 1.00 88.50 138 PHE A O 1
ATOM 1160 N N . MET A 1 139 ? 3.821 -4.966 -2.112 1.00 89.75 139 MET A N 1
ATOM 1161 C CA . MET A 1 139 ? 4.726 -5.181 -0.975 1.00 89.75 139 MET A CA 1
ATOM 1162 C C . MET A 1 139 ? 4.087 -5.836 0.257 1.00 89.75 139 MET A C 1
ATOM 1164 O O . MET A 1 139 ? 4.820 -6.288 1.139 1.00 89.75 139 MET A O 1
ATOM 1168 N N . LEU A 1 140 ? 2.757 -5.833 0.363 1.00 86.81 140 LEU A N 1
ATOM 1169 C CA . LEU A 1 140 ? 2.011 -6.337 1.522 1.00 86.81 140 LEU A CA 1
ATOM 1170 C C . LEU A 1 140 ? 1.349 -7.674 1.219 1.00 86.81 140 LEU A C 1
ATOM 1172 O O . LEU A 1 140 ? 1.355 -8.528 2.129 1.00 86.81 140 LEU A O 1
#

InterPro domains:
  IPR011992 EF-hand domain pair [SSF47473] (34-138)
  IPR041534 PP2A regulatory subunit B'', EF-hand domain [PF17958] (1-35)